Protein AF-A0A158KKR4-F1 (afdb_monomer)

Secondary structure (DSSP, 8-state):
---------------HHHHHHHHHHHHS-HHHHHHHHTTTS----SSSPPPPHHHHHHHHHHHHHHT--HHHHHHHHHH-HHHHHHHT-TTT---PPPHHHHHHHHHHHHHTTHHHHHHHHHHHHHHHHHHHHHHHHTT-----------PPPP---

Organism: NCBI:txid1226301

Foldseek 3Di:
DDDPPPVCPVDPDCDPVLVVLVVVVVLFPLVVLLVVLVVLDDCCPDDDGADRSQLLVLLVVVCVVVVDQLQRSQVCVVVPVSSCVSSVNPPPNPDDDHSVSNVVVVVSCVVVVVVVVVVVSVVVVVVVVVVVVVVVVVPPDDDPPDDDDDDDDDDDD

InterPro domains:
  IPR008490 Transposase InsH, N-terminal [PF05598] (13-107)

pLDDT: mean 75.75, std 19.51, range [30.38, 96.69]

Radius of gyration: 24.94 Å; Cα contacts (8 Å, |Δi|>4): 75; chains: 1; bounding box: 45×89×70 Å

Sequence (157 aa):
MTQLHLGLNLSTKRTRKREFLDDMRRVVPWSRLIALIEPHYPKGKTGRPPFPVATMLHIHFIQQWFGLSDPAMEEALYDVPLYREFAGLDGGMTRLPDETTILRFRHLLETYGIAAQIWIFDQVIELRQFLRRSCRSAGRAPGLRRGRRASRPLSRC

Mean predicted aligned error: 12.68 Å

Structure (mmCIF, N/CA/C/O backbone):
data_AF-A0A158KKR4-F1
#
_entry.id   AF-A0A158KKR4-F1
#
loop_
_atom_site.group_PDB
_atom_site.id
_atom_site.type_symbol
_atom_site.label_atom_id
_atom_site.label_alt_id
_atom_site.label_comp_id
_atom_site.label_asym_id
_atom_site.label_entity_id
_atom_site.label_seq_id
_atom_site.pdbx_PDB_ins_code
_atom_site.Cartn_x
_atom_site.Cartn_y
_atom_site.Cartn_z
_atom_site.occupancy
_atom_site.B_iso_or_equiv
_atom_site.auth_seq_id
_atom_site.auth_comp_id
_atom_site.auth_asym_id
_atom_site.auth_atom_id
_atom_site.pdbx_PDB_model_num
ATOM 1 N N . MET A 1 1 ? -1.939 25.755 -14.050 1.00 30.38 1 MET A N 1
ATOM 2 C CA . MET A 1 1 ? -1.426 25.100 -15.269 1.00 30.38 1 MET A CA 1
ATOM 3 C C . MET A 1 1 ? -1.688 23.611 -15.148 1.00 30.38 1 MET A C 1
ATOM 5 O O . MET A 1 1 ? -1.109 22.972 -14.281 1.00 30.38 1 MET A O 1
ATOM 9 N N . THR A 1 2 ? -2.636 23.096 -15.924 1.00 34.09 2 THR A N 1
ATOM 10 C CA . THR A 1 2 ? -3.108 21.707 -15.848 1.00 34.09 2 THR A CA 1
ATOM 11 C C . THR A 1 2 ? -2.221 20.846 -16.738 1.00 34.09 2 THR A C 1
ATOM 13 O O . THR A 1 2 ? -2.186 21.046 -17.950 1.00 34.09 2 THR A O 1
ATOM 16 N N . GLN A 1 3 ? -1.456 19.933 -16.145 1.00 41.41 3 GLN A N 1
ATOM 17 C CA . GLN A 1 3 ? -0.564 19.049 -16.888 1.00 41.41 3 GLN A CA 1
ATOM 18 C C . GLN A 1 3 ? -1.412 18.000 -17.623 1.00 41.41 3 GLN A C 1
ATOM 20 O O . GLN A 1 3 ? -2.023 17.129 -17.006 1.00 41.41 3 GLN A O 1
ATOM 25 N N . LEU A 1 4 ? -1.492 18.120 -18.949 1.00 45.62 4 LEU A N 1
ATOM 26 C CA . LEU A 1 4 ? -2.099 17.123 -19.824 1.00 45.62 4 LEU A CA 1
ATOM 27 C C . LEU A 1 4 ? -1.235 15.857 -19.791 1.00 45.62 4 LEU A C 1
ATOM 29 O O . LEU A 1 4 ? -0.134 15.826 -20.338 1.00 45.62 4 LEU A O 1
ATOM 33 N N . HIS A 1 5 ? -1.740 14.809 -19.144 1.00 43.84 5 HIS A N 1
ATOM 34 C CA . HIS A 1 5 ? -1.182 13.464 -19.218 1.00 43.84 5 HIS A CA 1
ATOM 35 C C . HIS A 1 5 ? -1.515 12.886 -20.602 1.00 43.84 5 HIS A C 1
ATOM 37 O O . HIS A 1 5 ? -2.510 12.181 -20.771 1.00 43.84 5 HIS A O 1
ATOM 43 N N . LEU A 1 6 ? -0.718 13.231 -21.622 1.00 58.16 6 LEU A N 1
ATOM 44 C CA . LEU A 1 6 ? -0.750 12.523 -22.900 1.00 58.16 6 LEU A CA 1
ATOM 45 C C . LEU A 1 6 ? -0.516 11.042 -22.588 1.00 58.16 6 LEU A C 1
ATOM 47 O O . LEU A 1 6 ? 0.565 10.682 -22.132 1.00 58.16 6 LEU A O 1
ATOM 51 N N . GLY A 1 7 ? -1.540 10.207 -22.786 1.00 50.62 7 GLY A N 1
ATOM 52 C CA . GLY A 1 7 ? -1.560 8.765 -22.516 1.00 50.62 7 GLY A CA 1
ATOM 53 C C . GLY A 1 7 ? -0.615 7.955 -23.406 1.00 50.62 7 GLY A C 1
ATOM 54 O O . GLY A 1 7 ? -1.015 6.981 -24.035 1.00 50.62 7 GLY A O 1
ATOM 55 N N . LEU A 1 8 ? 0.647 8.359 -23.475 1.00 50.34 8 LEU A N 1
ATOM 56 C CA . LEU A 1 8 ? 1.705 7.701 -24.208 1.00 50.34 8 LEU A CA 1
ATOM 57 C C . LEU A 1 8 ? 2.296 6.625 -23.300 1.00 50.34 8 LEU A C 1
ATOM 59 O O . LEU A 1 8 ? 3.316 6.808 -22.638 1.00 50.34 8 LEU A O 1
ATOM 63 N N . ASN A 1 9 ? 1.636 5.471 -23.265 1.00 53.91 9 ASN A N 1
ATOM 64 C CA . ASN A 1 9 ? 2.259 4.252 -22.769 1.00 53.91 9 ASN A CA 1
ATOM 65 C C . ASN A 1 9 ? 3.260 3.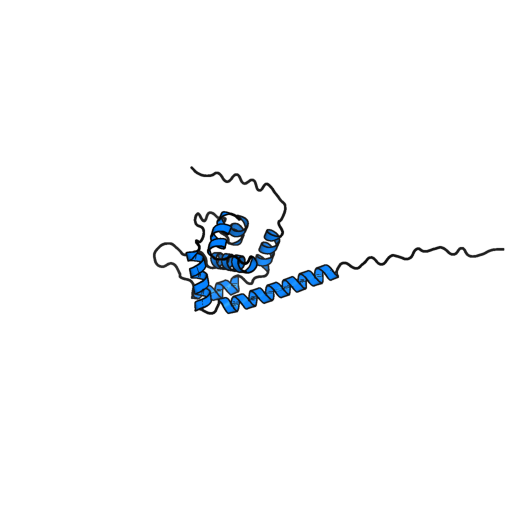776 -23.841 1.00 53.91 9 ASN A C 1
ATOM 67 O O . ASN A 1 9 ? 2.948 2.941 -24.684 1.00 53.91 9 ASN A O 1
ATOM 71 N N . LEU A 1 10 ? 4.448 4.395 -23.870 1.00 57.16 10 LEU A N 1
ATOM 72 C CA . LEU A 1 10 ? 5.454 4.251 -24.938 1.00 57.16 10 LEU A CA 1
ATOM 73 C C . LEU A 1 10 ? 6.160 2.883 -24.961 1.00 57.16 10 LEU A C 1
ATOM 75 O O . LEU A 1 10 ? 7.048 2.661 -25.780 1.00 57.16 10 LEU A O 1
ATOM 79 N N . SER A 1 11 ? 5.794 1.950 -24.078 1.00 51.97 11 SER A N 1
ATOM 80 C CA . SER A 1 11 ? 6.378 0.611 -24.057 1.00 51.97 11 SER A CA 1
ATOM 81 C C . SER A 1 11 ? 5.370 -0.437 -23.598 1.00 51.97 11 SER A C 1
ATOM 83 O O . SER A 1 11 ? 4.934 -0.452 -22.452 1.00 51.97 11 SER A O 1
ATOM 85 N N . THR A 1 12 ? 5.057 -1.377 -24.490 1.00 56.78 12 THR A N 1
ATOM 86 C CA . THR A 1 12 ? 4.217 -2.559 -24.228 1.00 56.78 12 THR A CA 1
ATOM 87 C C . THR A 1 12 ? 4.955 -3.660 -23.461 1.00 56.78 12 THR A C 1
ATOM 89 O O . THR A 1 12 ? 4.381 -4.711 -23.163 1.00 56.78 12 THR A O 1
ATOM 92 N N . LYS A 1 13 ? 6.241 -3.457 -23.135 1.00 66.19 13 LYS A N 1
ATOM 93 C CA . LYS A 1 13 ? 7.053 -4.459 -22.448 1.00 66.19 13 LYS A CA 1
ATOM 94 C C . LYS A 1 13 ? 6.544 -4.636 -21.021 1.00 66.19 13 LYS A C 1
ATOM 96 O O . LYS A 1 13 ? 6.758 -3.784 -20.158 1.00 66.19 13 LYS A O 1
ATOM 101 N N . ARG A 1 14 ? 5.914 -5.782 -20.747 1.00 74.88 14 ARG A N 1
ATOM 102 C CA . ARG A 1 14 ? 5.561 -6.158 -19.375 1.00 74.88 14 ARG A CA 1
ATOM 103 C C . ARG A 1 14 ? 6.846 -6.320 -18.568 1.00 74.88 14 ARG A C 1
ATOM 105 O O . ARG A 1 14 ? 7.714 -7.129 -18.890 1.00 74.88 14 ARG A O 1
ATOM 112 N N . THR A 1 15 ? 7.010 -5.477 -17.555 1.00 84.88 15 THR A N 1
ATOM 113 C CA . THR A 1 15 ? 8.159 -5.550 -16.655 1.00 84.88 15 THR A CA 1
ATOM 114 C C . THR A 1 15 ? 7.935 -6.670 -15.646 1.00 84.88 15 THR A C 1
ATOM 116 O O . THR A 1 15 ? 6.806 -6.908 -15.218 1.00 84.88 15 THR A O 1
ATOM 119 N N . ARG A 1 16 ? 9.018 -7.316 -15.197 1.00 83.50 16 ARG A N 1
ATOM 120 C CA . ARG A 1 16 ? 8.953 -8.348 -14.143 1.00 83.50 16 ARG A CA 1
ATOM 121 C C . ARG A 1 16 ? 8.218 -7.852 -12.892 1.00 83.50 16 ARG A C 1
ATOM 123 O O . ARG A 1 16 ? 7.497 -8.607 -12.257 1.00 83.50 16 ARG A O 1
ATOM 130 N N . LYS A 1 17 ? 8.378 -6.563 -12.564 1.00 85.44 17 LYS A N 1
ATOM 131 C CA . LYS A 1 17 ? 7.695 -5.902 -11.444 1.00 85.44 17 LYS A CA 1
ATOM 132 C C . LYS A 1 17 ? 6.174 -5.851 -11.643 1.00 85.44 17 LYS A C 1
ATOM 134 O O . LYS A 1 17 ? 5.438 -6.131 -10.707 1.00 85.44 17 LYS A O 1
ATOM 139 N N . ARG A 1 18 ? 5.703 -5.531 -12.853 1.00 87.88 18 ARG A N 1
ATOM 140 C CA . ARG A 1 18 ? 4.269 -5.516 -13.185 1.00 87.88 18 ARG A CA 1
ATOM 141 C C . ARG A 1 18 ? 3.664 -6.916 -13.120 1.00 87.88 18 ARG A C 1
ATOM 143 O O . ARG A 1 18 ? 2.613 -7.082 -12.521 1.00 87.88 18 ARG A O 1
ATOM 150 N N . GLU A 1 19 ? 4.342 -7.911 -13.687 1.00 86.81 19 GLU A N 1
ATOM 151 C CA . GLU A 1 19 ? 3.895 -9.311 -13.614 1.00 86.81 19 GLU A CA 1
ATOM 152 C C . GLU A 1 19 ? 3.814 -9.803 -12.166 1.00 86.81 19 GLU A C 1
ATOM 154 O O . GLU A 1 19 ? 2.820 -10.408 -11.780 1.00 86.81 19 GLU A O 1
ATOM 159 N N . PHE A 1 20 ? 4.818 -9.474 -11.349 1.00 87.00 20 PHE A N 1
ATOM 160 C CA . PHE A 1 20 ? 4.817 -9.796 -9.926 1.00 87.00 20 PHE A CA 1
ATOM 161 C C . PHE A 1 20 ? 3.613 -9.185 -9.199 1.00 87.00 20 PHE A C 1
ATOM 163 O O . PHE A 1 20 ? 2.897 -9.899 -8.504 1.00 87.00 20 PHE A O 1
ATOM 170 N N . LEU A 1 21 ? 3.353 -7.888 -9.384 1.00 89.94 21 LEU A N 1
ATOM 171 C CA . LEU A 1 21 ? 2.215 -7.217 -8.753 1.00 89.94 21 LEU A CA 1
ATOM 172 C C . LEU A 1 21 ? 0.868 -7.790 -9.226 1.00 89.94 21 LEU A C 1
ATOM 174 O O . LEU A 1 21 ? -0.026 -8.002 -8.409 1.00 89.94 21 LEU A O 1
ATOM 178 N N . ASP A 1 22 ? 0.725 -8.118 -10.511 1.00 89.12 22 ASP A N 1
ATOM 179 C CA . ASP A 1 22 ? -0.484 -8.768 -11.033 1.00 89.12 22 ASP A CA 1
ATOM 180 C C . ASP A 1 22 ? -0.709 -10.159 -10.429 1.00 89.12 22 ASP A C 1
ATOM 182 O O . ASP A 1 22 ? -1.838 -10.521 -10.084 1.00 89.12 22 ASP A O 1
ATOM 186 N N . ASP A 1 23 ? 0.361 -10.941 -10.277 1.00 86.50 23 ASP A N 1
ATOM 187 C CA . ASP A 1 23 ? 0.303 -12.232 -9.601 1.00 86.50 23 ASP A CA 1
ATOM 188 C C . ASP A 1 23 ? -0.094 -12.046 -8.134 1.00 86.50 23 ASP A C 1
ATOM 190 O O . ASP A 1 23 ? -0.970 -12.763 -7.639 1.00 86.50 23 ASP A O 1
ATOM 194 N N . MET A 1 24 ? 0.478 -11.046 -7.454 1.00 86.31 24 MET A N 1
ATOM 195 C CA . MET A 1 24 ? 0.172 -10.744 -6.055 1.00 86.31 24 MET A CA 1
ATOM 196 C C . MET A 1 24 ? -1.288 -10.353 -5.862 1.00 86.31 24 MET A C 1
ATOM 198 O O . MET A 1 24 ? -1.934 -10.826 -4.924 1.00 86.31 24 MET A O 1
ATOM 202 N N . ARG A 1 25 ? -1.856 -9.593 -6.805 1.00 89.38 25 ARG A N 1
ATOM 203 C CA . ARG A 1 25 ? -3.284 -9.262 -6.805 1.00 89.38 25 ARG A CA 1
ATOM 204 C C . ARG A 1 25 ? -4.169 -10.516 -6.753 1.00 89.38 25 ARG A C 1
ATOM 206 O O . ARG A 1 25 ? -5.248 -10.462 -6.175 1.00 89.38 25 ARG A O 1
ATOM 213 N N . ARG A 1 26 ? -3.721 -11.639 -7.324 1.00 87.50 26 ARG A N 1
ATOM 214 C CA . ARG A 1 26 ? -4.485 -12.897 -7.398 1.00 87.50 26 ARG A CA 1
ATOM 215 C C . ARG A 1 26 ? -4.216 -13.853 -6.241 1.00 87.50 26 ARG A C 1
ATOM 217 O O . ARG A 1 26 ? -5.109 -14.609 -5.874 1.00 87.50 26 ARG A O 1
ATOM 224 N N . VAL A 1 27 ? -2.985 -13.900 -5.727 1.00 86.19 27 VAL A N 1
ATOM 225 C CA . VAL A 1 27 ? -2.600 -14.905 -4.718 1.00 86.19 27 VAL A CA 1
ATOM 226 C C . VAL A 1 27 ? -2.893 -14.471 -3.288 1.00 86.19 27 VAL A C 1
ATOM 228 O O . VAL A 1 27 ? -3.121 -15.338 -2.446 1.00 86.19 27 VAL A O 1
ATOM 231 N N . VAL A 1 28 ? -2.886 -13.166 -3.008 1.00 86.81 28 VAL A N 1
ATOM 232 C CA . VAL A 1 28 ? -3.172 -12.635 -1.673 1.00 86.81 28 VAL A CA 1
ATOM 233 C C . VAL A 1 28 ? -4.692 -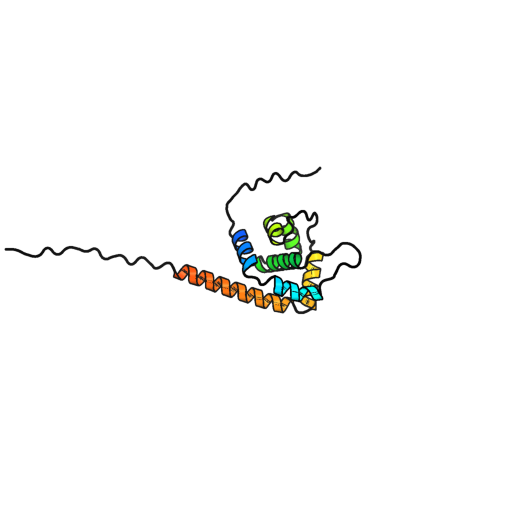12.641 -1.438 1.00 86.81 28 VAL A C 1
ATOM 235 O O . VAL A 1 28 ? -5.445 -12.151 -2.283 1.00 86.81 28 VAL A O 1
ATOM 238 N N . PR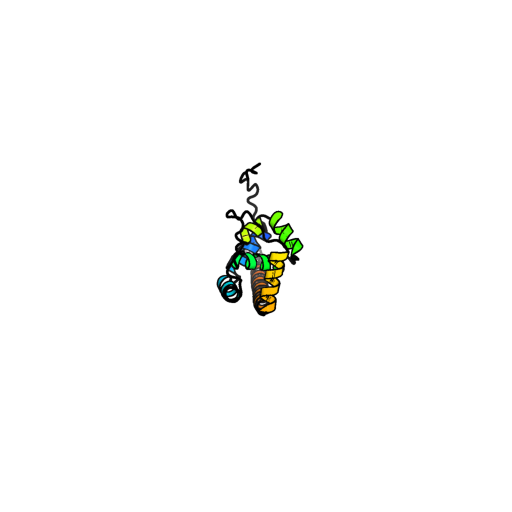O A 1 29 ? -5.186 -13.162 -0.299 1.00 90.56 29 PRO A N 1
ATOM 239 C CA . PRO A 1 29 ? -6.611 -13.158 0.030 1.00 90.56 29 PRO A CA 1
ATOM 240 C C . PRO A 1 29 ? -7.068 -11.778 0.542 1.00 90.56 29 PRO A C 1
ATOM 242 O O . PRO A 1 29 ? -7.415 -11.623 1.714 1.00 90.56 29 PRO A O 1
ATOM 245 N N . TRP A 1 30 ? -7.076 -10.768 -0.334 1.00 90.62 30 TRP A N 1
ATOM 246 C CA . TRP A 1 30 ? -7.333 -9.362 0.020 1.00 90.62 30 TRP A CA 1
ATOM 247 C C . TRP A 1 30 ? -8.616 -9.149 0.818 1.00 90.62 30 TRP A C 1
ATOM 249 O O . TRP A 1 30 ? -8.590 -8.475 1.840 1.00 90.62 30 TRP A O 1
ATOM 259 N N . SER A 1 31 ? -9.728 -9.750 0.392 1.00 91.81 31 SER A N 1
ATOM 260 C CA . SER A 1 31 ? -11.026 -9.601 1.060 1.00 91.81 31 SER A CA 1
ATOM 261 C C . SER A 1 31 ? -10.989 -10.059 2.518 1.00 91.81 31 SER A C 1
ATOM 263 O O . SER A 1 31 ? -11.522 -9.380 3.391 1.00 91.81 31 SER A O 1
ATOM 265 N N . ARG A 1 32 ? -10.306 -11.175 2.801 1.00 90.06 32 ARG A N 1
ATOM 266 C CA . ARG A 1 32 ? -10.146 -11.696 4.163 1.00 90.06 32 ARG A CA 1
ATOM 267 C C . ARG A 1 32 ? -9.292 -10.767 5.018 1.00 90.06 32 ARG A C 1
ATOM 269 O O . ARG A 1 32 ? -9.633 -10.531 6.169 1.00 90.06 32 ARG A O 1
ATOM 276 N N . LEU A 1 33 ? -8.202 -10.244 4.461 1.00 90.56 33 LEU A N 1
ATOM 277 C CA . LEU A 1 33 ? -7.321 -9.318 5.175 1.00 90.56 33 LEU A CA 1
ATOM 278 C C . LEU A 1 33 ? -8.017 -7.984 5.458 1.00 90.56 33 LEU A C 1
ATOM 280 O O . LEU A 1 33 ? -7.932 -7.475 6.569 1.00 90.56 33 LEU A O 1
ATOM 284 N N . ILE A 1 34 ? -8.761 -7.452 4.487 1.00 92.75 34 ILE A N 1
ATOM 285 C CA . ILE A 1 34 ? -9.554 -6.232 4.666 1.00 92.75 34 ILE A CA 1
ATOM 286 C C . ILE A 1 34 ? -10.587 -6.434 5.777 1.00 92.75 34 ILE A C 1
ATOM 288 O O . ILE A 1 34 ? -10.656 -5.602 6.675 1.00 92.75 34 ILE A O 1
ATOM 292 N N . ALA A 1 35 ? -11.315 -7.556 5.780 1.00 92.00 35 ALA A N 1
ATOM 293 C CA . ALA A 1 35 ? -12.316 -7.853 6.806 1.00 92.00 35 ALA A CA 1
ATOM 294 C C . ALA A 1 35 ? -11.734 -7.946 8.231 1.00 92.00 35 ALA A C 1
ATOM 296 O O . ALA A 1 35 ? -12.434 -7.654 9.195 1.00 92.00 35 ALA A O 1
ATOM 297 N N . LEU A 1 36 ? -10.458 -8.325 8.377 1.00 90.69 36 LEU A N 1
ATOM 298 C CA . LEU A 1 36 ? -9.767 -8.316 9.673 1.00 90.69 36 LEU A CA 1
ATOM 299 C C . LEU A 1 36 ? -9.428 -6.895 10.146 1.00 90.69 36 LEU A C 1
ATOM 301 O O . LEU A 1 36 ? -9.420 -6.631 11.343 1.00 90.69 36 LEU A O 1
ATOM 305 N N . ILE A 1 37 ? -9.142 -5.981 9.219 1.00 91.38 37 ILE A N 1
ATOM 306 C CA . ILE A 1 37 ? -8.685 -4.616 9.525 1.00 91.38 37 ILE A CA 1
ATOM 307 C C . ILE A 1 37 ? -9.866 -3.649 9.670 1.00 91.38 37 ILE A C 1
ATOM 309 O O . ILE A 1 37 ? -9.824 -2.725 10.482 1.00 91.38 37 ILE A O 1
ATOM 313 N N . GLU A 1 38 ? -10.928 -3.853 8.895 1.00 91.50 38 GLU A N 1
ATOM 314 C CA . GLU A 1 38 ? -12.087 -2.964 8.801 1.00 91.50 38 GLU A CA 1
ATOM 315 C C . GLU A 1 38 ? -12.752 -2.608 10.150 1.00 91.50 38 GLU A C 1
ATOM 317 O O . GLU A 1 38 ? -13.106 -1.438 10.322 1.00 91.50 38 GLU A O 1
ATOM 322 N N . PRO A 1 39 ? -12.880 -3.518 11.141 1.00 91.88 39 PRO A N 1
ATOM 323 C CA . PRO A 1 39 ? -13.433 -3.180 12.457 1.00 91.88 39 PRO A CA 1
ATOM 324 C C . PRO A 1 39 ? -12.604 -2.149 13.232 1.00 91.88 39 PRO A C 1
ATOM 326 O O . PRO A 1 39 ? -13.144 -1.396 14.041 1.00 91.88 39 PRO A O 1
ATOM 329 N N . HIS A 1 40 ? -11.298 -2.116 12.979 1.00 89.69 40 HIS A N 1
ATOM 330 C CA . HIS A 1 40 ? -10.330 -1.282 13.684 1.00 89.69 40 HIS A CA 1
ATOM 331 C C . HIS A 1 40 ? -10.005 0.011 12.937 1.00 89.69 40 HIS A C 1
ATOM 333 O O . HIS A 1 40 ? -9.430 0.938 13.512 1.00 89.69 40 HIS A O 1
ATOM 339 N N . TYR A 1 41 ? -10.351 0.078 11.651 1.00 90.06 41 TYR A N 1
ATOM 340 C CA . TYR A 1 41 ? -10.016 1.210 10.809 1.00 90.06 41 TYR A CA 1
ATOM 341 C C . TYR A 1 41 ? -10.923 2.414 11.095 1.00 90.06 41 TYR A C 1
ATOM 343 O O . TYR A 1 41 ? -12.147 2.261 11.189 1.00 90.06 41 TYR A O 1
ATOM 351 N N . PRO A 1 42 ? -10.367 3.633 11.219 1.00 85.81 42 PRO A N 1
ATOM 352 C CA . PRO A 1 42 ? -11.165 4.813 11.505 1.00 85.81 42 PRO A CA 1
ATOM 353 C C . PRO A 1 42 ? -12.176 5.059 10.383 1.00 85.81 42 PRO A C 1
ATOM 355 O O . PRO A 1 42 ? -11.822 5.307 9.233 1.00 85.81 42 PRO A O 1
ATOM 358 N N . LYS A 1 43 ? -13.461 5.038 10.734 1.00 78.38 43 LYS A N 1
ATOM 359 C CA . LYS A 1 43 ? -14.541 5.506 9.863 1.00 78.38 43 LYS A CA 1
ATOM 360 C C . LYS A 1 43 ? -14.587 7.020 10.027 1.00 78.38 43 LYS A C 1
ATOM 362 O O . LYS A 1 43 ? -14.833 7.488 11.134 1.00 78.38 43 LYS A O 1
ATOM 367 N N . GLY A 1 44 ? -14.248 7.781 8.986 1.00 69.06 44 GLY A N 1
ATOM 368 C CA . GLY A 1 44 ? -14.136 9.241 9.069 1.00 69.06 44 GLY A CA 1
ATOM 369 C C . GLY A 1 44 ? -15.425 9.873 9.601 1.00 69.06 44 GLY A C 1
ATOM 370 O O . GLY A 1 44 ? -16.426 9.892 8.896 1.00 69.06 44 GLY A O 1
ATOM 371 N N . LYS A 1 45 ? -15.411 10.348 10.854 1.00 60.28 45 LYS A N 1
ATOM 372 C CA . LYS A 1 45 ? -16.564 11.012 11.492 1.00 60.28 45 LYS A CA 1
ATOM 373 C C . LYS A 1 45 ? -16.484 12.540 11.400 1.00 60.28 45 LYS A C 1
ATOM 375 O O . LYS A 1 45 ? -17.522 13.183 11.325 1.00 60.28 45 LYS A O 1
ATOM 380 N N . THR A 1 46 ? -15.273 13.103 11.333 1.00 58.66 46 THR A N 1
ATOM 381 C CA . THR A 1 46 ? -15.037 14.552 11.223 1.00 58.66 46 THR A CA 1
ATOM 382 C C . THR A 1 46 ? -13.714 14.814 10.495 1.00 58.66 46 THR A C 1
ATOM 384 O O . THR A 1 46 ? -12.708 14.178 10.804 1.00 58.66 46 THR A O 1
ATOM 387 N N . GLY A 1 47 ? -13.696 15.757 9.547 1.00 74.06 47 GLY A N 1
ATOM 388 C CA . GLY A 1 47 ? -12.488 16.177 8.825 1.00 74.06 47 GLY A CA 1
ATOM 389 C C . GLY A 1 47 ? -12.239 15.439 7.505 1.00 74.06 47 GLY A C 1
ATOM 390 O O . GLY A 1 47 ? -13.162 14.954 6.853 1.00 74.06 47 GLY A O 1
ATOM 391 N N . ARG A 1 48 ? -10.971 15.405 7.077 1.00 73.56 48 ARG A N 1
ATOM 392 C CA . ARG A 1 48 ? -10.559 14.796 5.804 1.00 73.56 48 ARG A CA 1
ATOM 393 C C . ARG A 1 48 ? -10.813 13.284 5.837 1.00 73.56 48 ARG A C 1
ATOM 395 O O . ARG A 1 48 ? -10.341 12.638 6.776 1.00 73.56 48 ARG A O 1
ATOM 402 N N . PRO A 1 49 ? -11.500 12.706 4.835 1.00 82.56 49 PRO A N 1
ATOM 403 C CA . PRO A 1 49 ? -11.770 11.278 4.836 1.00 82.56 49 PRO A CA 1
ATOM 404 C C . PRO A 1 49 ? -10.447 10.494 4.811 1.00 82.56 49 PRO A C 1
ATOM 406 O O . PRO A 1 49 ? -9.521 10.881 4.086 1.00 82.56 49 PRO A O 1
ATOM 409 N N . PRO A 1 50 ? -10.331 9.422 5.612 1.00 88.38 50 PRO A N 1
ATOM 410 C CA . PRO A 1 50 ? -9.183 8.532 5.548 1.00 88.38 50 PRO A CA 1
ATOM 411 C C . PRO A 1 50 ? -9.161 7.792 4.207 1.00 88.38 50 PRO A C 1
ATOM 413 O O . PRO A 1 50 ? -10.185 7.659 3.532 1.00 88.38 50 PRO A O 1
ATOM 416 N N . PHE A 1 51 ? -7.983 7.306 3.820 1.00 90.75 51 PHE A N 1
ATOM 417 C CA . PHE A 1 51 ? -7.851 6.481 2.624 1.00 90.75 51 PHE A CA 1
ATOM 418 C C . PHE A 1 51 ? -8.623 5.164 2.777 1.00 90.75 51 PHE A C 1
ATOM 420 O O . PHE A 1 51 ? -8.800 4.680 3.895 1.00 90.75 51 PHE A O 1
ATOM 427 N N . PRO A 1 52 ? -9.067 4.542 1.674 1.00 91.62 52 PRO A N 1
ATOM 428 C CA . PRO A 1 52 ? -9.656 3.214 1.737 1.00 91.62 52 PRO A CA 1
ATOM 429 C C . PRO A 1 52 ? -8.689 2.206 2.368 1.00 91.62 52 PRO A C 1
ATOM 431 O O . PRO A 1 52 ? -7.495 2.196 2.055 1.00 91.62 52 PRO A O 1
ATOM 434 N N . VAL A 1 53 ? -9.216 1.302 3.199 1.00 93.25 53 VAL A N 1
ATOM 435 C CA . VAL A 1 53 ? -8.431 0.225 3.834 1.00 93.25 53 VAL A CA 1
ATOM 436 C C . VAL A 1 53 ? -7.671 -0.588 2.792 1.00 93.25 53 VAL A C 1
ATOM 438 O O . VAL A 1 53 ? -6.492 -0.868 2.971 1.00 93.25 53 VAL A O 1
ATOM 441 N N . ALA A 1 54 ? -8.330 -0.922 1.678 1.00 93.69 54 ALA A N 1
ATOM 442 C CA . ALA A 1 54 ? -7.727 -1.676 0.584 1.00 93.69 54 ALA A CA 1
ATOM 443 C C . ALA A 1 54 ? -6.484 -0.975 0.010 1.00 93.69 54 ALA A C 1
ATOM 445 O O . ALA A 1 54 ? -5.469 -1.622 -0.224 1.00 93.69 54 ALA A O 1
ATOM 446 N N . THR A 1 55 ? -6.537 0.348 -0.164 1.00 94.19 55 THR A N 1
ATOM 447 C CA . THR A 1 55 ? -5.412 1.148 -0.665 1.00 94.19 55 THR A CA 1
ATOM 448 C C . THR A 1 55 ? -4.234 1.104 0.299 1.00 94.19 55 THR A C 1
ATOM 450 O O . THR A 1 55 ? -3.117 0.800 -0.115 1.00 94.19 55 THR A O 1
ATOM 453 N N . MET A 1 56 ? -4.478 1.348 1.590 1.00 95.12 56 MET A N 1
ATOM 454 C CA . MET A 1 56 ? -3.417 1.311 2.601 1.00 95.12 56 MET A CA 1
ATOM 455 C C . MET A 1 56 ? -2.824 -0.091 2.758 1.00 95.12 56 MET A C 1
ATOM 457 O O . MET A 1 56 ? -1.612 -0.236 2.896 1.00 95.12 56 MET A O 1
ATOM 461 N N . LEU A 1 57 ? -3.659 -1.127 2.657 1.00 94.50 57 LEU A N 1
ATOM 462 C CA . LEU A 1 57 ? -3.215 -2.513 2.682 1.00 94.50 57 LEU A CA 1
ATOM 463 C C . LEU A 1 57 ? -2.314 -2.836 1.483 1.00 94.50 57 LEU A C 1
ATOM 465 O O . LEU A 1 57 ? -1.238 -3.394 1.672 1.00 94.50 57 LEU A O 1
ATOM 469 N N . HIS A 1 58 ? -2.701 -2.453 0.262 1.00 94.69 58 HIS A N 1
ATOM 470 C CA . HIS A 1 58 ? -1.858 -2.650 -0.922 1.00 94.69 58 HIS A CA 1
ATOM 471 C C . HIS A 1 58 ? -0.497 -1.954 -0.782 1.00 94.69 58 HIS A C 1
ATOM 473 O O . HIS A 1 58 ? 0.523 -2.546 -1.125 1.00 94.69 58 HIS A O 1
ATOM 479 N N . ILE A 1 59 ? -0.472 -0.725 -0.254 1.00 95.00 59 ILE A N 1
ATOM 480 C CA . ILE A 1 59 ? 0.768 0.025 -0.007 1.00 95.00 59 ILE A CA 1
ATOM 481 C C . ILE A 1 59 ? 1.652 -0.704 1.006 1.00 95.00 59 ILE A C 1
ATOM 483 O O . ILE A 1 59 ? 2.841 -0.879 0.756 1.00 95.00 59 ILE A O 1
ATOM 487 N N . HIS A 1 60 ? 1.070 -1.198 2.099 1.00 93.81 60 HIS A N 1
ATOM 488 C CA . HIS A 1 60 ? 1.807 -1.947 3.114 1.00 93.81 60 HIS A CA 1
ATOM 489 C C . HIS A 1 60 ? 2.482 -3.205 2.544 1.00 93.81 60 HIS A C 1
ATOM 491 O O . HIS A 1 60 ? 3.646 -3.472 2.834 1.00 93.81 60 HIS A O 1
ATOM 497 N N . PHE A 1 61 ? 1.797 -3.944 1.670 1.00 92.56 61 PHE A N 1
ATOM 498 C CA . PHE A 1 61 ? 2.398 -5.097 0.994 1.00 92.56 61 PHE A CA 1
ATOM 499 C C . PHE A 1 61 ? 3.504 -4.701 0.005 1.00 92.56 61 PHE A C 1
ATOM 501 O O . PHE A 1 61 ? 4.522 -5.384 -0.074 1.00 92.56 61 PHE A O 1
ATOM 508 N N . ILE A 1 62 ? 3.361 -3.581 -0.717 1.00 93.06 62 ILE A N 1
ATOM 509 C CA . ILE A 1 62 ? 4.452 -3.057 -1.558 1.00 93.06 62 ILE A CA 1
ATOM 510 C C . ILE A 1 62 ? 5.683 -2.749 -0.690 1.00 93.06 62 ILE A C 1
ATOM 512 O O . ILE A 1 62 ? 6.795 -3.113 -1.079 1.00 93.06 62 ILE A O 1
ATOM 516 N N . GLN A 1 63 ? 5.499 -2.136 0.486 1.00 92.50 63 GLN A N 1
ATOM 517 C CA . GLN A 1 63 ? 6.601 -1.884 1.418 1.00 92.50 63 GLN A CA 1
ATOM 518 C C . GLN A 1 63 ? 7.309 -3.174 1.829 1.00 92.50 63 GLN A C 1
ATOM 520 O O . GLN A 1 63 ? 8.537 -3.217 1.801 1.00 92.50 63 GLN A O 1
ATOM 525 N N . GLN A 1 64 ? 6.557 -4.232 2.144 1.00 90.06 64 GLN A N 1
ATOM 526 C CA . GLN A 1 64 ? 7.121 -5.528 2.530 1.00 90.06 64 GLN A CA 1
ATOM 527 C C . GLN A 1 64 ? 7.889 -6.192 1.382 1.00 90.06 64 GLN A C 1
ATOM 529 O O . GLN A 1 64 ? 9.050 -6.558 1.550 1.00 90.06 64 GLN A O 1
ATOM 534 N N . TRP A 1 65 ? 7.296 -6.286 0.188 1.00 89.25 65 TRP A N 1
ATOM 535 C CA . TRP A 1 65 ? 7.917 -6.993 -0.938 1.00 89.25 65 TRP A CA 1
ATOM 536 C C . TRP A 1 65 ? 9.160 -6.306 -1.499 1.00 89.25 65 TRP A C 1
ATOM 538 O O . TRP A 1 65 ? 10.045 -6.978 -2.029 1.00 89.25 65 TRP A O 1
ATOM 548 N N . PHE A 1 66 ? 9.218 -4.974 -1.434 1.00 88.44 66 PHE A N 1
ATOM 549 C CA . PHE A 1 66 ? 10.342 -4.198 -1.961 1.00 88.44 66 PHE A CA 1
ATOM 550 C C . PHE A 1 66 ? 11.249 -3.619 -0.869 1.00 88.44 66 PHE A C 1
ATOM 552 O O . PHE A 1 66 ? 12.195 -2.911 -1.205 1.00 88.44 66 PHE A O 1
ATOM 559 N N . GLY A 1 67 ? 10.990 -3.925 0.408 1.00 89.81 67 GLY A N 1
ATOM 560 C CA . GLY A 1 67 ? 11.800 -3.468 1.539 1.00 89.81 67 GLY A CA 1
ATOM 561 C C . GLY A 1 67 ? 11.840 -1.945 1.687 1.00 89.81 67 GLY A C 1
ATOM 562 O O . GLY A 1 67 ? 12.897 -1.387 1.972 1.00 89.81 67 GLY A O 1
ATOM 563 N N . LEU A 1 68 ? 10.717 -1.264 1.442 1.00 93.00 68 LEU A N 1
ATOM 564 C CA . LEU A 1 68 ? 10.643 0.199 1.482 1.00 93.00 68 LEU A CA 1
ATOM 565 C C . LEU A 1 68 ? 10.288 0.693 2.888 1.00 93.00 68 LEU A C 1
ATOM 567 O O . LEU A 1 68 ? 9.338 0.207 3.503 1.00 93.00 68 LEU A O 1
ATOM 571 N N . SER A 1 69 ? 11.014 1.706 3.363 1.00 94.38 69 SER A N 1
ATOM 572 C CA . SER A 1 69 ? 10.625 2.486 4.542 1.00 94.38 69 SER A CA 1
ATOM 573 C C . SER A 1 69 ? 9.393 3.355 4.250 1.00 94.38 69 SER A C 1
ATOM 575 O O . SER A 1 69 ? 8.948 3.450 3.105 1.00 94.38 69 SER A O 1
ATOM 577 N N . ASP A 1 70 ? 8.818 3.991 5.272 1.00 94.75 70 ASP A N 1
ATOM 578 C CA . ASP A 1 70 ? 7.659 4.876 5.077 1.00 94.75 70 ASP A CA 1
ATOM 579 C C . ASP A 1 70 ? 7.988 6.099 4.197 1.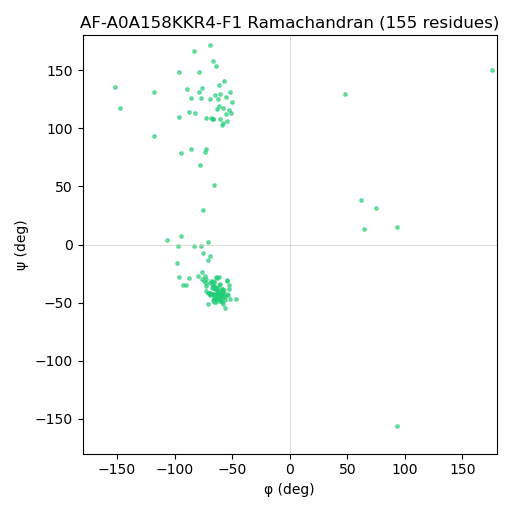00 94.75 70 ASP A C 1
ATOM 581 O O . ASP A 1 70 ? 7.240 6.316 3.239 1.00 94.75 70 ASP A O 1
ATOM 585 N N . PRO A 1 71 ? 9.116 6.823 4.398 1.00 95.50 71 PRO A N 1
ATOM 586 C CA . PRO A 1 71 ? 9.512 7.901 3.488 1.00 95.50 71 PRO A CA 1
ATOM 587 C C . PRO A 1 71 ? 9.754 7.402 2.059 1.00 95.50 71 PRO A C 1
ATOM 589 O O . PRO A 1 71 ? 9.264 7.982 1.09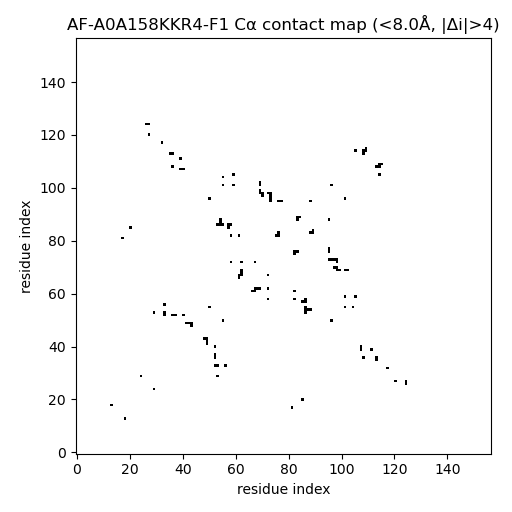5 1.00 95.50 71 PRO A O 1
ATOM 592 N N . ALA A 1 72 ? 10.455 6.270 1.912 1.00 95.62 72 ALA A N 1
ATOM 593 C CA . ALA A 1 72 ? 10.762 5.710 0.597 1.00 95.62 72 ALA A CA 1
ATOM 594 C C . ALA A 1 72 ? 9.498 5.252 -0.145 1.00 95.62 72 ALA A C 1
ATOM 596 O O . ALA A 1 72 ? 9.442 5.286 -1.372 1.00 95.62 72 ALA A O 1
ATOM 597 N N . MET A 1 73 ? 8.476 4.805 0.587 1.00 96.69 73 MET A N 1
ATOM 598 C CA . MET A 1 73 ? 7.193 4.435 0.004 1.00 96.69 73 MET A CA 1
ATOM 599 C C . MET A 1 73 ? 6.416 5.659 -0.475 1.00 96.69 73 MET A C 1
ATOM 601 O O . MET A 1 73 ? 5.840 5.602 -1.560 1.00 96.69 73 MET A O 1
ATOM 605 N N . GLU A 1 74 ? 6.409 6.752 0.295 1.00 95.38 74 GLU A N 1
ATOM 606 C CA . GLU A 1 74 ? 5.827 8.022 -0.148 1.00 95.38 74 GLU A CA 1
ATOM 607 C C . GLU A 1 74 ? 6.476 8.482 -1.461 1.00 95.38 74 GLU A C 1
ATOM 609 O O . GLU A 1 74 ? 5.770 8.655 -2.456 1.00 95.38 74 GLU A O 1
ATOM 614 N N . GLU A 1 75 ? 7.807 8.591 -1.500 1.00 95.00 75 GLU A N 1
ATOM 615 C CA . GLU A 1 75 ? 8.557 8.975 -2.707 1.00 95.00 75 GLU A CA 1
ATOM 616 C C . GLU A 1 75 ? 8.242 8.045 -3.887 1.00 95.00 75 GLU A C 1
ATOM 618 O O . GLU A 1 75 ? 7.913 8.487 -4.992 1.00 95.00 75 GLU A O 1
ATOM 623 N N . ALA A 1 76 ? 8.225 6.733 -3.642 1.00 94.12 76 ALA A N 1
ATOM 624 C CA . ALA A 1 76 ? 7.946 5.750 -4.676 1.00 94.12 76 ALA A CA 1
ATOM 625 C C . ALA A 1 76 ? 6.528 5.856 -5.264 1.00 94.12 76 ALA A C 1
ATOM 627 O O . ALA A 1 76 ? 6.325 5.488 -6.425 1.00 94.12 76 ALA A O 1
ATOM 628 N N . LEU A 1 77 ? 5.538 6.345 -4.508 1.00 92.94 77 LEU A N 1
ATOM 629 C CA . LEU A 1 77 ? 4.199 6.601 -5.048 1.00 92.94 77 LEU A CA 1
ATOM 630 C C . LEU A 1 77 ? 4.207 7.749 -6.065 1.00 92.94 77 LEU A C 1
ATOM 632 O O . LEU A 1 77 ? 3.444 7.690 -7.035 1.00 92.94 77 LEU A O 1
ATOM 636 N N . TYR A 1 78 ? 5.071 8.752 -5.897 1.00 90.25 78 TYR A N 1
ATOM 637 C CA . TYR A 1 78 ? 5.253 9.813 -6.889 1.00 90.25 78 TYR A CA 1
ATOM 638 C C . TYR A 1 78 ? 5.975 9.279 -8.134 1.00 90.25 78 TYR A C 1
ATOM 640 O O . TYR A 1 78 ? 5.450 9.393 -9.251 1.00 90.25 78 TYR A O 1
ATOM 648 N N . ASP A 1 79 ? 7.105 8.605 -7.933 1.00 89.94 79 ASP A N 1
ATOM 649 C CA . ASP A 1 79 ? 8.027 8.217 -9.007 1.00 89.94 79 ASP A CA 1
ATOM 650 C C . ASP A 1 79 ? 7.553 7.028 -9.845 1.00 89.94 79 ASP A C 1
ATOM 652 O O . ASP A 1 79 ? 7.876 6.919 -11.031 1.00 89.94 79 ASP A O 1
ATOM 656 N N . VAL A 1 80 ? 6.787 6.110 -9.247 1.00 90.44 80 VAL A N 1
ATOM 657 C CA . VAL A 1 80 ? 6.442 4.826 -9.865 1.00 90.44 80 VAL A CA 1
ATOM 658 C C . VAL A 1 80 ? 4.924 4.721 -10.068 1.00 90.44 80 VAL A C 1
ATOM 660 O O . VAL A 1 80 ? 4.208 4.221 -9.196 1.00 90.44 80 VAL A O 1
ATOM 663 N N . PRO A 1 81 ? 4.395 5.093 -11.256 1.00 88.94 81 PRO A N 1
ATOM 664 C CA . PRO A 1 81 ? 2.963 5.001 -11.565 1.00 88.94 81 PRO A CA 1
ATOM 665 C C . PRO A 1 81 ? 2.367 3.606 -11.348 1.00 88.94 81 PRO A C 1
ATOM 667 O O . PRO A 1 81 ? 1.206 3.473 -10.977 1.00 88.94 81 PRO A O 1
ATOM 670 N N . LEU A 1 82 ? 3.178 2.559 -11.523 1.00 89.94 82 LEU A N 1
ATOM 671 C CA . LEU A 1 82 ? 2.767 1.173 -11.311 1.00 89.94 82 LEU A CA 1
ATOM 672 C C . LEU A 1 82 ? 2.322 0.898 -9.862 1.00 89.94 82 LEU A C 1
ATOM 674 O O . LEU A 1 82 ? 1.422 0.090 -9.651 1.00 89.94 82 LEU A O 1
ATOM 678 N N . TYR A 1 83 ? 2.921 1.555 -8.864 1.00 92.50 83 TYR A N 1
ATOM 679 C CA . TYR A 1 83 ? 2.502 1.398 -7.467 1.00 92.50 83 TYR A CA 1
ATOM 680 C C . TYR A 1 83 ? 1.161 2.083 -7.203 1.00 92.50 83 TYR A C 1
ATOM 682 O O . TYR A 1 83 ? 0.327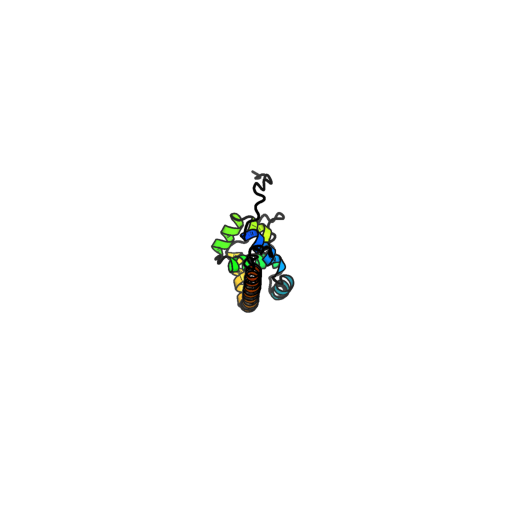 1.530 -6.489 1.00 92.50 83 TYR A O 1
ATOM 690 N N . ARG A 1 84 ? 0.912 3.230 -7.848 1.00 91.75 84 ARG A N 1
ATOM 691 C CA . ARG A 1 84 ? -0.386 3.917 -7.800 1.00 91.75 84 ARG A CA 1
ATOM 692 C C . ARG A 1 84 ? -1.492 3.081 -8.438 1.00 91.75 84 ARG A C 1
ATOM 694 O O . ARG A 1 84 ? -2.532 2.892 -7.816 1.00 91.75 84 ARG A O 1
ATOM 701 N N . GLU A 1 85 ? -1.237 2.528 -9.622 1.00 91.06 85 GLU A N 1
ATOM 702 C CA . GLU A 1 85 ? -2.140 1.590 -10.306 1.00 91.06 85 GLU A CA 1
ATOM 703 C C . GLU A 1 85 ? -2.420 0.363 -9.423 1.00 91.06 85 GLU A C 1
ATOM 705 O O . GLU A 1 85 ? -3.563 -0.054 -9.239 1.00 91.06 85 GLU A O 1
ATOM 710 N N . PHE A 1 86 ? -1.383 -0.198 -8.792 1.00 91.62 86 PHE A N 1
ATOM 711 C CA . PHE A 1 86 ? -1.565 -1.344 -7.910 1.00 91.62 86 PHE A CA 1
ATOM 712 C C . PHE A 1 86 ? -2.448 -1.017 -6.693 1.00 91.62 86 PHE A C 1
ATOM 714 O O . PHE A 1 86 ? -3.372 -1.775 -6.380 1.00 91.62 86 PHE A O 1
ATOM 721 N N . ALA A 1 87 ? -2.205 0.130 -6.055 1.00 92.19 87 ALA A N 1
ATOM 722 C CA . ALA A 1 87 ? -2.931 0.594 -4.877 1.00 92.19 87 ALA A CA 1
ATOM 723 C C . ALA A 1 87 ? -4.343 1.148 -5.174 1.00 92.19 87 ALA A C 1
ATOM 725 O O . ALA A 1 87 ? -5.094 1.411 -4.230 1.00 92.19 87 ALA A O 1
ATOM 726 N N . GLY A 1 88 ? -4.724 1.296 -6.450 1.00 90.19 88 GLY A N 1
ATOM 727 C CA . GLY A 1 88 ? -6.014 1.860 -6.869 1.00 90.19 88 GLY A CA 1
ATOM 728 C C . GLY A 1 88 ? -6.096 3.383 -6.714 1.00 90.19 88 GLY A C 1
ATOM 729 O O . GLY A 1 88 ? -7.156 3.918 -6.399 1.00 90.19 88 GLY A O 1
ATOM 730 N N . LEU A 1 89 ? -4.964 4.075 -6.868 1.00 87.88 89 LEU A N 1
ATOM 731 C CA . LEU A 1 89 ? -4.833 5.537 -6.771 1.00 87.88 89 LEU A CA 1
ATOM 732 C C . LEU A 1 89 ? -4.863 6.241 -8.144 1.00 87.88 89 LEU A C 1
ATOM 734 O O . LEU A 1 89 ? -4.781 7.464 -8.213 1.00 87.88 89 LEU A O 1
ATOM 738 N N . ASP A 1 90 ? -4.966 5.492 -9.239 1.00 73.62 90 ASP A N 1
ATOM 739 C CA . ASP A 1 90 ? -4.966 5.968 -10.629 1.00 73.62 90 ASP A CA 1
ATOM 740 C C . ASP A 1 90 ? -6.296 6.608 -11.079 1.00 73.62 90 ASP A C 1
ATOM 742 O O . ASP A 1 90 ? -6.302 7.462 -11.965 1.00 73.62 90 ASP A O 1
ATOM 746 N N . GLY A 1 91 ? -7.415 6.272 -10.429 1.00 62.50 91 GLY A N 1
ATOM 747 C CA . GLY A 1 91 ? -8.774 6.731 -10.759 1.00 62.50 91 GLY A CA 1
ATOM 748 C C . GLY A 1 91 ? -9.142 8.174 -10.372 1.00 62.50 91 GLY A C 1
ATOM 749 O O . GLY A 1 91 ? -10.303 8.439 -10.075 1.00 62.50 91 GLY A O 1
ATOM 750 N N . GLY A 1 92 ? -8.188 9.110 -10.342 1.00 56.16 92 GLY A N 1
ATOM 751 C CA . GLY A 1 92 ? -8.465 10.525 -10.049 1.00 56.16 92 GLY A CA 1
ATOM 752 C C . GLY A 1 92 ? -8.327 10.936 -8.579 1.00 56.16 92 GLY A C 1
ATOM 753 O O . GLY A 1 92 ? -8.752 12.032 -8.210 1.00 56.16 92 GLY A O 1
ATOM 754 N N . MET A 1 93 ? -7.693 10.114 -7.730 1.00 61.19 93 MET A N 1
ATOM 755 C CA . MET A 1 93 ? -7.257 10.590 -6.415 1.00 61.19 93 MET A CA 1
ATOM 756 C C . MET A 1 93 ? -6.154 11.638 -6.592 1.00 61.19 93 MET A C 1
ATOM 758 O O . MET A 1 93 ? -5.014 11.322 -6.913 1.00 61.19 93 MET A O 1
ATOM 762 N N . THR A 1 94 ? -6.480 12.905 -6.337 1.00 68.00 94 THR A N 1
ATOM 763 C CA . THR A 1 94 ? -5.509 14.015 -6.367 1.00 68.00 94 THR A CA 1
ATOM 764 C C . THR A 1 94 ? -4.502 13.946 -5.210 1.00 68.00 94 THR A C 1
ATOM 766 O O . THR A 1 94 ? -3.540 14.707 -5.183 1.00 68.00 94 THR A O 1
ATOM 769 N N . ARG A 1 95 ? -4.719 13.061 -4.225 1.00 84.94 95 ARG A N 1
ATOM 770 C CA . ARG A 1 95 ? -3.898 12.952 -3.015 1.00 84.94 95 ARG A CA 1
ATOM 771 C C . ARG A 1 95 ? -3.229 11.583 -2.918 1.00 84.94 95 ARG A C 1
ATOM 773 O O . ARG A 1 95 ? -3.916 10.566 -2.956 1.00 84.94 95 ARG A O 1
ATOM 780 N N . LEU A 1 96 ? -1.922 11.585 -2.663 1.00 90.69 96 LEU A N 1
ATOM 781 C CA . LEU A 1 96 ? -1.164 10.407 -2.253 1.00 90.69 96 LEU A CA 1
ATOM 782 C C . LEU A 1 96 ? -1.018 10.349 -0.718 1.00 90.69 96 LEU A C 1
ATOM 784 O O . LEU A 1 96 ? -1.036 11.397 -0.059 1.00 90.69 96 LEU A O 1
ATOM 788 N N . PRO A 1 97 ? -0.958 9.146 -0.125 1.00 92.06 97 PRO A N 1
ATOM 789 C CA . PRO A 1 97 ? -0.584 8.974 1.273 1.00 92.06 97 PRO A CA 1
ATOM 790 C C . PRO A 1 97 ? 0.829 9.499 1.524 1.00 92.06 97 PRO A C 1
ATOM 792 O O . PRO A 1 97 ? 1.754 9.141 0.804 1.00 92.06 97 PRO A O 1
ATOM 795 N N . ASP A 1 98 ? 0.957 10.333 2.550 1.00 93.38 98 ASP A N 1
ATOM 796 C CA . ASP A 1 98 ? 2.247 10.775 3.081 1.00 93.38 98 ASP A CA 1
ATOM 797 C C . ASP A 1 98 ? 2.816 9.737 4.065 1.00 93.38 98 ASP A C 1
ATOM 799 O O . ASP A 1 98 ? 2.091 8.853 4.543 1.00 93.38 98 ASP A O 1
ATOM 803 N N . GLU A 1 99 ? 4.098 9.870 4.402 1.00 94.88 99 GLU A N 1
ATOM 804 C CA . GLU A 1 99 ? 4.824 9.039 5.365 1.00 94.88 99 GLU A CA 1
ATOM 805 C C . GLU A 1 99 ? 4.015 8.850 6.651 1.00 94.88 99 GLU A C 1
ATOM 807 O O . GLU A 1 99 ? 3.817 7.732 7.125 1.00 94.88 99 GLU A O 1
ATOM 812 N N . THR A 1 100 ? 3.468 9.940 7.196 1.00 93.81 100 THR A N 1
ATOM 813 C CA . THR A 1 100 ? 2.730 9.904 8.465 1.00 93.81 100 THR A CA 1
ATOM 814 C C . THR A 1 100 ? 1.440 9.091 8.367 1.00 93.81 100 THR A C 1
ATOM 816 O O . THR A 1 100 ? 1.031 8.437 9.328 1.00 93.81 100 THR A O 1
ATOM 819 N N . THR A 1 101 ? 0.789 9.100 7.204 1.00 93.19 101 THR A N 1
ATOM 820 C CA . THR A 1 101 ? -0.413 8.313 6.928 1.00 93.19 101 THR A CA 1
ATOM 821 C C . THR A 1 101 ? -0.073 6.826 6.850 1.00 93.19 101 THR A C 1
ATOM 823 O O . THR A 1 101 ? -0.806 6.002 7.403 1.00 93.19 101 THR A O 1
ATOM 826 N N . ILE A 1 102 ? 1.048 6.487 6.211 1.00 94.94 102 ILE A N 1
ATOM 827 C CA . ILE A 1 102 ? 1.564 5.116 6.119 1.00 94.94 102 ILE A CA 1
ATOM 828 C C . ILE A 1 102 ? 1.968 4.608 7.513 1.00 94.94 102 ILE A C 1
ATOM 830 O O . ILE A 1 102 ? 1.514 3.543 7.941 1.00 94.94 102 ILE A O 1
ATOM 834 N N . LEU A 1 103 ? 2.702 5.419 8.277 1.00 94.94 103 LEU A N 1
ATOM 835 C CA . LEU A 1 103 ? 3.113 5.134 9.652 1.00 94.94 103 LEU A CA 1
ATOM 836 C C . LEU A 1 103 ? 1.915 4.845 10.569 1.00 94.94 103 LEU A C 1
ATOM 838 O O . LEU A 1 103 ? 1.897 3.841 11.282 1.00 94.94 103 LEU A O 1
ATOM 842 N N . ARG A 1 104 ? 0.876 5.691 10.528 1.00 93.56 104 ARG A N 1
ATOM 843 C CA . ARG A 1 104 ? -0.356 5.497 11.317 1.00 93.56 104 ARG A CA 1
ATOM 844 C C . ARG A 1 104 ? -1.038 4.172 11.006 1.00 93.56 104 ARG A C 1
ATOM 846 O O . ARG A 1 104 ? -1.569 3.531 11.911 1.00 93.56 104 ARG A O 1
ATOM 853 N N . PHE A 1 105 ? -1.033 3.762 9.740 1.00 94.06 105 PHE A N 1
ATOM 854 C CA . PHE A 1 105 ? -1.591 2.475 9.351 1.00 94.06 105 PHE A CA 1
ATOM 855 C C . PHE A 1 105 ? -0.774 1.309 9.907 1.00 94.06 105 PHE A C 1
ATOM 857 O O . PHE A 1 105 ? -1.357 0.372 10.447 1.00 94.06 105 PHE A O 1
ATOM 864 N N . ARG A 1 106 ? 0.561 1.381 9.856 1.00 93.12 106 ARG A N 1
ATOM 865 C CA . ARG A 1 106 ? 1.416 0.346 10.451 1.00 93.12 106 ARG A CA 1
ATOM 866 C C . ARG A 1 106 ? 1.180 0.218 11.956 1.00 93.12 106 ARG A C 1
ATOM 868 O O . ARG A 1 106 ? 0.943 -0.888 12.432 1.00 93.12 106 ARG A O 1
ATOM 875 N N . HIS A 1 107 ? 1.138 1.334 12.681 1.00 93.44 107 HIS A N 1
ATOM 876 C CA . HIS A 1 107 ? 0.842 1.311 14.114 1.00 93.44 107 HIS A CA 1
ATOM 877 C C . HIS A 1 107 ? -0.539 0.741 14.426 1.00 93.44 107 HIS A C 1
ATOM 879 O O . HIS A 1 107 ? -0.693 0.036 15.420 1.00 93.44 107 HIS A O 1
ATOM 885 N N . LEU A 1 108 ? -1.538 0.981 13.573 1.00 93.69 108 LEU A N 1
ATOM 886 C CA . LEU A 1 108 ? -2.842 0.332 13.697 1.00 93.69 108 LEU A CA 1
ATOM 887 C C . LEU A 1 108 ? -2.699 -1.194 13.595 1.00 93.69 108 LEU A C 1
ATOM 889 O O . LEU A 1 108 ? -3.199 -1.910 14.458 1.00 93.69 108 LEU A O 1
ATOM 893 N N . LEU A 1 109 ? -1.979 -1.704 12.593 1.00 92.19 109 LEU A N 1
ATOM 894 C CA . LEU A 1 109 ? -1.766 -3.148 12.435 1.00 92.19 109 LEU A CA 1
ATOM 895 C C . LEU A 1 109 ? -0.986 -3.769 13.604 1.00 92.19 109 LEU A C 1
ATOM 897 O O . LEU A 1 109 ? -1.297 -4.889 14.010 1.00 92.19 109 LEU A O 1
ATOM 901 N N . GLU A 1 110 ? 0.004 -3.057 14.140 1.00 91.31 110 GLU A N 1
ATOM 902 C CA . GLU A 1 110 ? 0.793 -3.477 15.306 1.00 91.31 110 GLU A CA 1
ATOM 903 C C . GLU A 1 110 ? -0.060 -3.511 16.579 1.00 91.31 110 GLU A C 1
ATOM 905 O O . GLU A 1 110 ? -0.073 -4.517 17.285 1.00 91.31 110 GLU A O 1
ATOM 910 N N . THR A 1 111 ? -0.834 -2.451 16.830 1.00 91.12 111 THR A N 1
ATOM 911 C CA . THR A 1 111 ? -1.670 -2.301 18.034 1.00 91.12 111 THR A CA 1
ATOM 912 C C . THR A 1 111 ? -2.681 -3.437 18.172 1.00 91.12 111 THR A C 1
ATOM 914 O O . THR A 1 111 ? -2.920 -3.925 19.272 1.00 91.12 111 THR A O 1
ATOM 917 N N . TYR A 1 112 ? -3.261 -3.885 17.056 1.00 88.62 112 TYR A N 1
ATOM 918 C CA . TYR A 1 112 ? -4.248 -4.968 17.046 1.00 88.62 112 TYR A CA 1
ATOM 919 C C . TYR A 1 112 ? -3.636 -6.354 16.778 1.00 88.62 112 TYR A C 1
ATOM 921 O O . TYR A 1 112 ? -4.371 -7.321 16.585 1.00 88.62 112 TYR A O 1
ATOM 929 N N . GLY A 1 113 ? -2.302 -6.478 16.731 1.00 86.44 113 GLY A N 1
ATOM 930 C CA . GLY A 1 113 ? -1.611 -7.750 16.477 1.00 86.44 113 GLY A CA 1
ATOM 931 C C . GLY A 1 113 ? -1.860 -8.343 15.082 1.00 86.44 113 GLY A C 1
ATOM 932 O O . GLY A 1 113 ? -1.538 -9.504 14.826 1.00 86.44 113 GLY A O 1
ATOM 933 N N . ILE A 1 114 ? -2.418 -7.554 14.161 1.00 87.06 114 ILE A N 1
ATOM 934 C CA . ILE A 1 114 ? -2.746 -7.970 12.793 1.00 87.06 114 ILE A CA 1
ATOM 935 C C . ILE A 1 114 ? -1.465 -8.081 11.960 1.00 87.06 114 ILE A C 1
ATOM 937 O O . ILE A 1 114 ? -1.370 -8.949 11.095 1.00 87.06 114 ILE A O 1
ATOM 941 N N . ALA A 1 115 ? -0.449 -7.264 12.261 1.00 80.19 115 ALA A N 1
ATOM 942 C CA . ALA A 1 115 ? 0.850 -7.309 11.587 1.00 80.19 115 ALA A CA 1
ATOM 943 C C . ALA A 1 115 ? 1.477 -8.717 11.623 1.00 80.19 115 ALA A C 1
ATOM 945 O O . ALA A 1 115 ? 1.936 -9.218 10.597 1.00 80.19 115 ALA A O 1
ATOM 946 N N . ALA A 1 116 ? 1.410 -9.400 12.772 1.00 78.56 116 ALA A N 1
ATOM 947 C CA . ALA A 1 116 ? 1.913 -10.766 12.919 1.00 78.56 116 ALA A CA 1
ATOM 948 C C . ALA A 1 116 ? 1.113 -11.779 12.081 1.00 78.56 116 ALA A C 1
ATOM 950 O O . ALA A 1 116 ? 1.685 -12.696 11.495 1.00 78.56 116 ALA A O 1
ATOM 951 N N . GLN A 1 117 ? -0.207 -11.600 11.978 1.00 76.56 117 GLN A N 1
ATOM 952 C CA . GLN A 1 117 ? -1.058 -12.467 11.160 1.00 76.56 117 GLN A CA 1
ATOM 953 C C . GLN A 1 117 ? -0.784 -12.270 9.666 1.00 76.56 117 GLN A C 1
ATOM 955 O O . GLN A 1 117 ? -0.683 -13.249 8.929 1.00 76.56 117 GLN A O 1
ATOM 960 N N . ILE A 1 118 ? -0.616 -11.019 9.224 1.00 79.88 118 ILE A N 1
ATOM 961 C CA . ILE A 1 118 ? -0.268 -10.673 7.839 1.00 79.88 118 ILE A CA 1
ATOM 962 C C . ILE A 1 118 ? 1.092 -11.267 7.457 1.00 79.88 118 ILE A C 1
ATOM 964 O O . ILE A 1 118 ? 1.208 -11.862 6.388 1.00 79.88 118 ILE A O 1
ATOM 968 N N . TRP A 1 119 ? 2.086 -11.188 8.3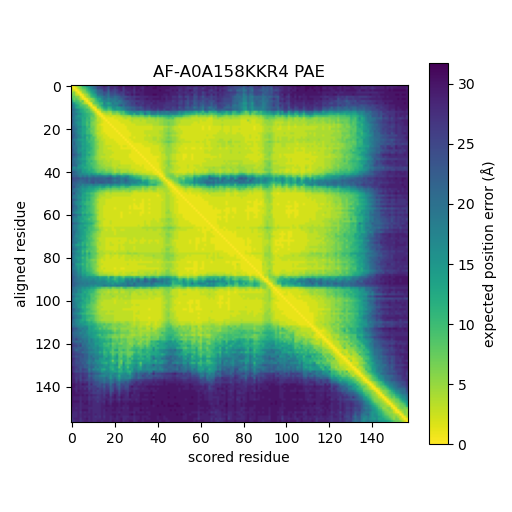47 1.00 72.62 119 TRP A N 1
ATOM 969 C CA . TRP A 1 119 ? 3.421 -11.747 8.115 1.00 72.62 119 TRP A CA 1
ATOM 970 C C . TRP A 1 119 ? 3.391 -13.251 7.806 1.00 72.62 119 TRP A C 1
ATOM 972 O O . TRP A 1 119 ? 4.103 -13.731 6.925 1.00 72.62 119 TRP A O 1
ATOM 982 N N . ILE A 1 120 ? 2.526 -14.009 8.489 1.00 71.62 120 ILE A N 1
ATOM 983 C CA . ILE A 1 120 ? 2.346 -15.445 8.223 1.00 71.62 120 ILE A CA 1
ATOM 984 C C . ILE A 1 120 ? 1.818 -15.670 6.800 1.00 71.62 120 ILE A C 1
ATOM 986 O O . ILE A 1 120 ? 2.285 -16.573 6.104 1.00 71.62 120 ILE A O 1
ATOM 990 N N . PHE A 1 121 ? 0.862 -14.855 6.346 1.00 69.94 121 PHE A N 1
ATOM 991 C CA . PHE A 1 121 ? 0.338 -14.970 4.985 1.00 69.94 121 PHE A CA 1
ATOM 992 C C . PHE A 1 121 ? 1.400 -14.652 3.930 1.00 69.94 121 PHE A C 1
ATOM 994 O O . PHE A 1 121 ? 1.452 -15.352 2.917 1.00 69.94 121 PHE A O 1
ATOM 1001 N N . ASP A 1 122 ? 2.258 -13.660 4.170 1.00 68.50 122 ASP A N 1
ATOM 1002 C CA . ASP A 1 122 ? 3.317 -13.287 3.227 1.00 68.50 122 ASP A CA 1
ATOM 1003 C C . ASP A 1 122 ? 4.357 -14.414 3.066 1.00 68.50 122 ASP A C 1
ATOM 1005 O O . ASP A 1 122 ? 4.652 -14.844 1.947 1.00 68.50 122 ASP A O 1
ATOM 1009 N N . GLN A 1 123 ? 4.775 -15.031 4.178 1.00 65.75 123 GLN A N 1
ATOM 1010 C CA . GLN A 1 123 ? 5.676 -16.196 4.183 1.00 65.75 123 GLN A CA 1
ATOM 1011 C C . GLN A 1 123 ? 5.110 -17.401 3.409 1.00 65.75 123 GLN A C 1
ATOM 1013 O O . GLN A 1 123 ? 5.804 -18.068 2.635 1.00 65.75 123 GLN A O 1
ATOM 1018 N N . VAL A 1 124 ? 3.813 -17.683 3.569 1.00 64.62 124 VAL A N 1
ATOM 1019 C CA . VAL A 1 124 ? 3.145 -18.778 2.843 1.00 64.62 124 VAL A CA 1
ATOM 1020 C C . VAL A 1 124 ? 3.087 -18.493 1.338 1.00 64.62 124 VAL A C 1
ATOM 1022 O O . VAL A 1 124 ? 3.207 -19.410 0.514 1.00 64.62 124 VAL A O 1
ATOM 1025 N N . ILE A 1 125 ? 2.911 -17.230 0.954 1.00 68.94 125 ILE A N 1
ATOM 1026 C CA . ILE A 1 125 ? 2.879 -16.811 -0.447 1.00 68.94 125 ILE A CA 1
ATOM 1027 C C . ILE A 1 125 ? 4.263 -16.947 -1.086 1.00 68.94 125 ILE A C 1
ATOM 1029 O O . ILE A 1 125 ? 4.351 -17.484 -2.198 1.00 68.94 125 ILE A O 1
ATOM 1033 N N . GLU A 1 126 ? 5.325 -16.542 -0.391 1.00 64.06 126 GLU A N 1
ATOM 1034 C CA . GLU A 1 126 ? 6.705 -16.713 -0.844 1.00 64.06 126 GLU A CA 1
ATOM 1035 C C . GLU A 1 126 ? 7.035 -18.195 -1.062 1.00 64.06 126 GLU A C 1
ATOM 1037 O O . GLU A 1 126 ? 7.466 -18.580 -2.154 1.00 64.06 126 GLU A O 1
ATOM 1042 N N . LEU A 1 127 ? 6.697 -19.059 -0.100 1.00 59.06 127 LEU A N 1
ATOM 1043 C CA . LEU A 1 127 ? 6.914 -20.503 -0.200 1.00 59.06 127 LEU A CA 1
ATOM 1044 C C . LEU A 1 127 ? 6.128 -21.130 -1.364 1.00 59.06 127 LEU A C 1
ATOM 1046 O O . LEU A 1 127 ? 6.660 -21.932 -2.135 1.00 59.06 127 LEU A O 1
ATOM 1050 N N . ARG A 1 128 ? 4.872 -20.722 -1.580 1.00 60.00 128 ARG A N 1
ATOM 1051 C CA . ARG A 1 128 ? 4.061 -21.212 -2.709 1.00 60.00 128 ARG A CA 1
ATOM 1052 C C . ARG A 1 128 ? 4.571 -20.707 -4.061 1.00 60.00 128 ARG A C 1
ATOM 1054 O O . ARG A 1 128 ? 4.421 -21.391 -5.077 1.00 60.00 128 ARG A O 1
ATOM 1061 N N . GLN A 1 129 ? 5.131 -19.502 -4.129 1.00 62.38 129 GLN A N 1
ATOM 1062 C CA . GLN A 1 129 ? 5.780 -18.998 -5.342 1.00 62.38 129 GLN A CA 1
ATOM 1063 C C . GLN A 1 129 ? 7.120 -19.680 -5.600 1.00 62.38 129 GLN A C 1
ATOM 1065 O O . GLN A 1 129 ? 7.421 -19.987 -6.751 1.00 62.38 129 GLN A O 1
ATOM 1070 N N . PHE A 1 130 ? 7.903 -19.932 -4.554 1.00 58.69 130 PHE A N 1
ATOM 1071 C CA . PHE A 1 130 ? 9.136 -20.702 -4.626 1.00 58.69 130 PHE A CA 1
ATOM 1072 C C . PHE A 1 130 ? 8.855 -22.103 -5.177 1.00 58.69 130 PHE A C 1
ATOM 1074 O O . PHE A 1 130 ? 9.410 -22.470 -6.208 1.00 58.69 130 PHE A O 1
ATOM 1081 N N . LEU A 1 131 ? 7.886 -22.831 -4.610 1.00 56.97 131 LEU A N 1
ATOM 1082 C CA . LEU A 1 131 ? 7.476 -24.149 -5.111 1.00 56.97 131 LEU A CA 1
ATOM 1083 C C . LEU A 1 131 ? 6.981 -24.104 -6.567 1.00 56.97 131 LEU A C 1
ATOM 1085 O O . LEU A 1 131 ? 7.331 -24.973 -7.369 1.00 56.97 131 LEU A O 1
ATOM 1089 N N . ARG A 1 132 ? 6.222 -23.067 -6.955 1.00 59.06 132 ARG A N 1
ATOM 1090 C CA . ARG A 1 132 ? 5.793 -22.872 -8.353 1.00 59.06 132 ARG A CA 1
ATOM 1091 C C . ARG A 1 132 ? 6.960 -22.596 -9.301 1.00 59.06 132 ARG A C 1
ATOM 1093 O O . ARG A 1 132 ? 6.930 -23.091 -10.424 1.00 59.06 132 ARG A O 1
ATOM 1100 N N . ARG A 1 133 ? 7.978 -21.839 -8.879 1.00 57.91 133 ARG A N 1
ATOM 1101 C CA . ARG A 1 133 ? 9.202 -21.585 -9.661 1.00 57.91 133 ARG A CA 1
ATOM 1102 C C . ARG A 1 133 ? 10.062 -22.847 -9.781 1.00 57.91 133 ARG A C 1
ATOM 1104 O O . ARG A 1 133 ? 10.491 -23.164 -10.887 1.00 57.91 133 ARG A O 1
ATOM 1111 N N . SER A 1 134 ? 10.208 -23.607 -8.696 1.00 52.31 134 SER A N 1
ATOM 1112 C CA . SER A 1 134 ? 10.953 -24.873 -8.651 1.00 52.31 134 SER A CA 1
ATOM 1113 C C . SER A 1 134 ? 10.308 -25.986 -9.488 1.00 52.31 134 SER A C 1
ATOM 1115 O O . SER A 1 134 ? 11.010 -26.747 -10.144 1.00 52.31 134 SER A O 1
ATOM 1117 N N . CYS A 1 135 ? 8.974 -26.061 -9.564 1.00 45.03 135 CYS A N 1
ATOM 1118 C CA . CYS A 1 135 ? 8.307 -26.996 -10.484 1.00 45.03 135 CYS A CA 1
ATOM 1119 C C . CYS A 1 135 ? 8.408 -26.558 -11.956 1.00 45.03 135 CYS A C 1
ATOM 1121 O O . CYS A 1 135 ? 8.440 -27.399 -12.852 1.00 45.03 135 CYS A O 1
ATOM 1123 N N . ARG A 1 136 ? 8.486 -25.248 -12.235 1.00 50.38 136 ARG A N 1
ATOM 1124 C CA . ARG A 1 136 ? 8.590 -24.724 -13.607 1.00 50.38 136 ARG A CA 1
ATOM 1125 C C . ARG A 1 136 ? 9.981 -24.952 -14.219 1.00 50.38 136 ARG A C 1
ATOM 1127 O O . ARG A 1 136 ? 10.080 -25.089 -15.435 1.00 50.38 136 ARG A O 1
ATOM 1134 N N . SER A 1 137 ? 11.037 -25.038 -13.404 1.00 47.97 137 SER A N 1
ATOM 1135 C CA . SER A 1 137 ? 12.392 -25.412 -13.844 1.00 47.97 137 SER A CA 1
ATOM 1136 C C . SER A 1 137 ? 12.579 -26.925 -14.027 1.00 47.97 137 SER A C 1
ATOM 1138 O O . SER A 1 137 ? 13.356 -27.329 -14.890 1.00 47.97 137 SER A O 1
ATOM 1140 N N . ALA A 1 138 ? 11.824 -27.762 -13.308 1.00 49.09 138 ALA A N 1
ATOM 1141 C CA . ALA A 1 138 ? 11.852 -29.222 -13.461 1.00 49.09 138 ALA A CA 1
ATOM 1142 C C . ALA A 1 138 ? 11.216 -29.732 -14.778 1.00 49.09 138 ALA A C 1
ATOM 1144 O O . ALA A 1 138 ? 11.418 -30.881 -15.159 1.0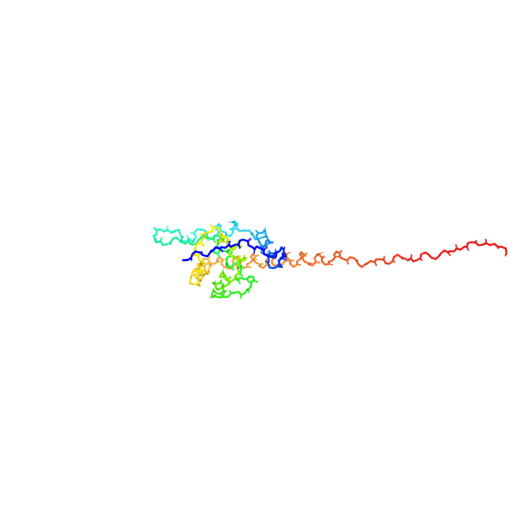0 49.09 138 ALA A O 1
ATOM 1145 N N . GLY A 1 139 ? 10.482 -28.882 -15.509 1.00 41.81 139 GLY A N 1
ATOM 1146 C CA . GLY A 1 139 ? 9.840 -29.223 -16.787 1.00 41.81 139 GLY A CA 1
ATOM 1147 C C . GLY A 1 139 ? 10.736 -29.145 -18.033 1.00 41.81 139 GLY A C 1
ATOM 1148 O O . GLY A 1 139 ? 10.264 -29.429 -19.133 1.00 41.81 139 GLY A O 1
ATOM 1149 N N . ARG A 1 140 ? 12.018 -28.764 -17.915 1.00 42.94 140 ARG A N 1
ATOM 1150 C CA . ARG A 1 140 ? 12.964 -28.793 -19.044 1.00 42.94 140 ARG A CA 1
ATOM 1151 C C . ARG A 1 140 ? 13.750 -30.106 -19.020 1.00 42.94 140 ARG A C 1
ATOM 1153 O O . ARG A 1 140 ? 14.897 -30.145 -18.588 1.00 42.94 140 ARG A O 1
ATOM 1160 N N . ALA A 1 141 ? 13.118 -31.179 -19.495 1.00 40.28 141 ALA A N 1
ATOM 1161 C CA . ALA A 1 141 ? 13.800 -32.442 -19.764 1.00 40.28 141 ALA A CA 1
ATOM 1162 C C . ALA A 1 141 ? 14.988 -32.201 -20.726 1.00 40.28 141 ALA A C 1
ATOM 1164 O O . ALA A 1 141 ? 14.790 -31.611 -21.795 1.00 40.28 141 ALA A O 1
ATOM 1165 N N . PRO A 1 142 ? 16.219 -32.632 -20.395 1.00 43.34 142 PRO A N 1
ATOM 1166 C CA . PRO A 1 142 ? 17.319 -32.643 -21.348 1.00 43.34 142 PRO A CA 1
ATOM 1167 C C . PRO A 1 142 ? 16.958 -33.592 -22.490 1.00 43.34 142 PRO A C 1
ATOM 1169 O O . PRO A 1 142 ? 16.606 -34.748 -22.258 1.00 43.34 142 PRO A O 1
ATOM 1172 N N . GLY A 1 143 ? 17.013 -33.092 -23.725 1.00 45.69 143 GLY A N 1
ATOM 1173 C CA . GLY A 1 143 ? 16.701 -33.860 -24.923 1.00 45.69 143 GLY A CA 1
ATOM 1174 C C . GLY A 1 143 ? 17.474 -35.176 -24.961 1.00 45.69 143 GLY A C 1
ATOM 1175 O O . GLY A 1 143 ? 18.695 -35.192 -25.119 1.00 45.69 143 GLY A O 1
ATOM 1176 N N . LEU A 1 144 ? 16.735 -36.280 -24.848 1.00 44.28 144 LEU A N 1
ATOM 1177 C CA . LEU A 1 144 ? 17.214 -37.621 -25.133 1.00 44.28 144 LEU A CA 1
ATOM 1178 C C . LEU A 1 144 ? 17.684 -37.633 -26.597 1.00 44.28 144 LEU A C 1
ATOM 1180 O O . LEU A 1 144 ? 16.873 -37.631 -27.527 1.00 44.28 144 LEU A O 1
ATOM 1184 N N . ARG A 1 145 ? 19.004 -37.579 -26.813 1.00 38.75 145 ARG A N 1
ATOM 1185 C CA . ARG A 1 145 ? 19.615 -37.756 -28.135 1.00 38.75 145 ARG A CA 1
ATOM 1186 C C . ARG A 1 145 ? 19.181 -39.121 -28.664 1.00 38.75 145 ARG A C 1
ATOM 1188 O O . ARG A 1 145 ? 19.684 -40.150 -28.222 1.00 38.75 145 ARG A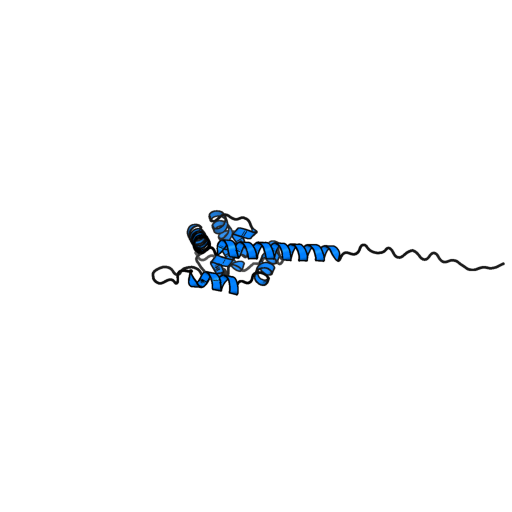 O 1
ATOM 1195 N N . ARG A 1 146 ? 18.239 -39.125 -29.612 1.00 43.00 146 ARG A N 1
ATOM 1196 C CA . ARG A 1 146 ? 17.899 -40.302 -30.417 1.00 43.00 146 ARG A CA 1
ATOM 1197 C C . ARG A 1 146 ? 19.188 -40.833 -31.041 1.00 43.00 146 ARG A C 1
ATOM 1199 O O . ARG A 1 146 ? 19.828 -40.139 -31.832 1.00 43.00 146 ARG A O 1
ATOM 1206 N N . GLY A 1 147 ? 19.562 -42.049 -30.651 1.00 41.34 147 GLY A N 1
ATOM 1207 C CA . GLY A 1 147 ? 20.675 -42.785 -31.230 1.00 41.34 147 GLY A CA 1
ATOM 1208 C C . GLY A 1 147 ? 20.546 -42.832 -32.749 1.00 41.34 147 GLY A C 1
ATOM 1209 O O . GLY A 1 147 ? 19.479 -43.132 -33.292 1.00 41.34 147 GLY A O 1
ATOM 1210 N N . ARG A 1 148 ? 21.641 -42.501 -33.436 1.00 44.03 148 ARG A N 1
ATOM 1211 C CA . ARG A 1 148 ? 21.773 -42.729 -34.872 1.00 44.03 148 ARG A CA 1
ATOM 1212 C C . ARG A 1 148 ? 21.583 -44.223 -35.125 1.00 44.03 148 ARG A C 1
ATOM 1214 O O . ARG A 1 148 ? 22.378 -45.037 -34.666 1.00 44.03 148 ARG A O 1
ATOM 1221 N N . ARG A 1 149 ? 20.536 -44.565 -35.877 1.00 45.03 149 ARG A N 1
ATOM 1222 C CA . ARG A 1 149 ? 20.464 -45.823 -36.620 1.00 45.03 149 ARG A CA 1
ATOM 1223 C C . ARG A 1 149 ? 21.633 -45.825 -37.603 1.00 45.03 149 ARG A C 1
ATOM 1225 O O . ARG A 1 149 ? 21.610 -45.065 -38.564 1.00 45.03 149 ARG A O 1
ATOM 1232 N N . ALA A 1 150 ? 22.643 -46.647 -37.345 1.00 45.66 150 ALA A N 1
ATOM 1233 C CA . ALA A 1 150 ? 23.549 -47.110 -38.382 1.00 45.66 150 ALA A CA 1
ATOM 1234 C C . ALA A 1 150 ? 23.041 -48.481 -38.830 1.00 45.66 150 ALA A C 1
ATOM 1236 O O . ALA A 1 150 ? 23.018 -49.456 -38.081 1.00 45.66 150 ALA A O 1
ATOM 1237 N N . SER A 1 151 ? 22.525 -48.473 -40.045 1.00 44.16 151 SER A N 1
ATOM 1238 C CA . SER A 1 151 ? 22.060 -49.583 -40.856 1.00 44.16 151 SER A CA 1
ATOM 1239 C C . SER A 1 151 ? 23.113 -50.692 -40.917 1.00 44.16 151 SER A C 1
ATOM 1241 O O . SER A 1 151 ? 24.228 -50.471 -41.380 1.00 44.16 151 SER A O 1
ATOM 1243 N N . ARG A 1 152 ? 22.740 -51.905 -40.499 1.00 48.25 152 ARG A N 1
ATOM 1244 C CA . ARG A 1 152 ? 23.367 -53.138 -40.986 1.00 48.25 152 ARG A CA 1
ATOM 1245 C C . ARG A 1 152 ? 22.811 -53.425 -42.384 1.00 48.25 152 ARG A C 1
ATOM 1247 O O . ARG A 1 152 ? 21.590 -53.543 -42.490 1.00 48.25 152 ARG A O 1
ATOM 1254 N N . PRO A 1 153 ? 23.631 -53.606 -43.426 1.00 43.62 153 PRO A N 1
ATOM 1255 C CA . PRO A 1 153 ? 23.224 -54.388 -44.575 1.00 43.62 153 PRO A CA 1
ATOM 1256 C C . PRO A 1 153 ? 23.527 -55.865 -44.303 1.00 43.62 153 PRO A C 1
ATOM 1258 O O . PRO A 1 153 ? 24.640 -56.247 -43.941 1.00 43.62 153 PRO A O 1
ATOM 1261 N N . LEU A 1 154 ? 22.492 -56.683 -44.455 1.00 44.03 154 LEU A N 1
ATOM 1262 C CA . LEU A 1 154 ? 22.582 -58.129 -44.565 1.00 44.03 154 LEU A CA 1
ATOM 1263 C C . LEU A 1 154 ? 23.229 -58.491 -45.913 1.00 44.03 154 LEU A C 1
ATOM 1265 O O . LEU A 1 154 ? 22.715 -58.098 -46.952 1.00 44.03 154 LEU A O 1
ATOM 1269 N N . SER A 1 155 ? 24.312 -59.272 -45.841 1.00 42.69 155 SER A N 1
ATOM 1270 C CA . SER A 1 155 ? 24.655 -60.443 -46.679 1.00 42.69 155 SER A CA 1
ATOM 1271 C C . SER A 1 155 ? 24.560 -60.362 -48.213 1.00 42.69 155 SER A C 1
ATOM 1273 O O . SER A 1 155 ? 23.462 -60.202 -48.740 1.00 42.69 155 SER A O 1
ATOM 1275 N N . ARG A 1 156 ? 25.636 -60.762 -48.918 1.00 40.09 156 ARG A N 1
ATOM 1276 C CA . ARG A 1 156 ? 25.703 -62.043 -49.671 1.00 40.09 156 ARG A CA 1
ATOM 1277 C C . ARG A 1 156 ? 27.005 -62.221 -50.477 1.00 40.09 156 ARG A C 1
ATOM 1279 O O . ARG A 1 156 ? 27.514 -61.245 -51.015 1.00 40.09 156 ARG A O 1
ATOM 1286 N N . CYS A 1 157 ? 27.359 -63.508 -50.603 1.00 41.06 157 CYS A N 1
ATOM 1287 C CA . CYS A 1 157 ? 28.342 -64.181 -51.467 1.00 41.06 157 CYS A CA 1
ATOM 1288 C C . CYS A 1 157 ? 29.815 -64.075 -51.066 1.00 41.06 157 CYS A C 1
ATOM 1290 O O . CYS A 1 157 ? 30.391 -62.974 -51.158 1.00 41.06 157 CYS A O 1
#

Solvent-accessible surface area (backbone atoms only — not comparable to full-atom values): 9871 Å² total; per-residue (Å²): 136,84,82,80,78,74,88,71,77,87,64,88,72,83,45,73,67,56,54,50,52,56,50,47,67,70,72,50,66,57,70,63,55,43,63,69,44,55,86,76,51,81,73,68,83,75,81,78,72,64,79,57,67,66,32,55,50,43,48,51,51,51,26,64,78,69,71,41,53,50,63,55,43,33,52,40,48,72,77,32,62,67,54,26,53,70,30,66,46,65,86,73,57,91,69,78,71,46,35,69,58,49,48,53,51,51,50,51,31,52,76,71,54,45,47,65,57,51,51,54,54,52,55,53,50,51,52,53,49,48,53,53,52,56,55,63,62,69,69,66,73,78,80,78,77,76,76,79,85,77,81,80,82,83,85,85,135